Protein AF-A0A519VT37-F1 (afdb_monomer)

Radius of gyration: 15.57 Å; Cα contacts (8 Å, |Δi|>4): 218; chains: 1; bounding box: 38×36×41 Å

Secondary structure (DSSP, 8-state):
--TT----EEEE---BSSSTT----HHHHHHHHHHHHHTT--EEEEEEESEEEETTEEEEB-HHHHHHHHHHHT-EEEEE----SS-GGG--TT-S-TTSSGGG--HHHHIIIIISTTSHHHH--PPP-

Solvent-accessible surface area (backbone atoms only — not comparable to full-atom values): 7382 Å² total; per-residue (Å²): 134,71,90,80,75,79,73,76,47,71,41,69,59,74,48,12,56,42,64,98,90,30,69,41,48,73,68,56,54,53,49,52,54,49,51,51,58,72,66,72,60,54,55,32,33,61,27,44,32,56,42,35,76,57,96,90,40,82,23,55,26,64,44,68,58,53,37,46,52,26,61,77,65,73,32,54,74,35,72,38,36,64,41,33,57,96,42,52,88,77,39,54,95,42,32,21,6,72,51,43,39,82,89,44,42,39,72,64,31,29,33,49,46,56,71,36,83,59,6,48,68,62,62,66,72,80,80,85,128

Foldseek 3Di:
DDPVLPDEEEAACQAFCDDPVHNADLVNVLVVLVVVLVVVGHYAPAEQFQFDQDPNDTGGDPSLSVLVSCVVSVHHYDYQDAEDQVCLVPDDPRHQASNSDPVRGDDVSCCQDPVPCSHCVNDPDDDDD

Nearest PDB structures (foldseek):
  3aof-assembly2_B  TM=6.467E-01  e=1.632E-01  Thermotoga maritima MSB8
  3amg-assembly1_A  TM=6.427E-01  e=1.745E-01  Thermotoga maritima MSB8
  4kn8-assembly1_A  TM=5.131E-01  e=2.052E+00  Geobacillus stearothermophilus
  4ift-assembly1_A  TM=5.082E-01  e=3.061E+00  Geobacillus stearothermophilus
  4ift-assembly1_B  TM=4.912E-01  e=3.061E+00  Geobacillus stearothermophilus

pLDDT: mean 95.42, std 5.0, range [55.66, 98.81]

Sequence (129 aa):
ADPLHNLIFSVHAYWPTNGPFGNYSDAKITADFSALKQSGLPIVIGELAIADIQNGLVYNINYRLLMRLSKENDFGYTAWWWGFHNNAGANNQLSMTPDGLFTGLQNGGKVIASDDANSIKNTSKKACL

Structure (mmCIF, N/CA/C/O backbone):
data_AF-A0A519VT37-F1
#
_entry.id   AF-A0A519VT37-F1
#
loop_
_atom_site.group_PDB
_atom_site.id
_atom_site.type_symbol
_atom_site.label_atom_id
_atom_site.label_alt_id
_atom_site.label_comp_id
_atom_site.label_asym_id
_atom_site.label_entity_id
_atom_site.label_seq_id
_atom_site.pdbx_PDB_ins_code
_atom_site.Cartn_x
_atom_site.Cartn_y
_atom_site.Cartn_z
_atom_site.occupancy
_atom_site.B_iso_or_equiv
_atom_site.auth_seq_id
_atom_site.auth_comp_id
_atom_site.auth_asym_id
_atom_site.auth_atom_id
_atom_site.pdbx_PDB_model_num
ATOM 1 N N . ALA A 1 1 ? -24.536 12.039 8.698 1.00 79.25 1 ALA A N 1
ATOM 2 C CA . ALA A 1 1 ? -23.920 11.036 9.590 1.00 79.25 1 ALA A CA 1
ATOM 3 C C . ALA A 1 1 ? -24.564 9.688 9.301 1.00 79.25 1 ALA A C 1
ATOM 5 O O . ALA A 1 1 ? -25.744 9.691 8.966 1.00 79.25 1 ALA A O 1
ATOM 6 N N . ASP A 1 2 ? -23.801 8.595 9.365 1.00 94.44 2 ASP A N 1
ATOM 7 C CA . ASP A 1 2 ? -24.292 7.233 9.113 1.00 94.44 2 ASP A CA 1
ATOM 8 C C . ASP A 1 2 ? -25.033 6.689 10.353 1.00 94.44 2 ASP A C 1
ATOM 10 O O . ASP A 1 2 ? -24.381 6.421 11.364 1.00 94.44 2 ASP A O 1
ATOM 14 N N . PRO A 1 3 ? -26.371 6.542 10.311 1.00 96.06 3 PRO A N 1
ATOM 15 C CA . PRO A 1 3 ? -27.159 6.086 11.456 1.00 96.06 3 PRO A CA 1
ATOM 16 C C . PRO A 1 3 ? -26.951 4.602 11.783 1.00 96.06 3 PRO A C 1
ATOM 18 O O . PRO A 1 3 ? -27.354 4.161 12.856 1.00 96.06 3 PRO A O 1
ATOM 21 N N . LEU A 1 4 ? -26.353 3.828 10.872 1.00 97.38 4 LEU A N 1
ATOM 22 C CA . LEU A 1 4 ? -26.079 2.407 11.080 1.00 97.38 4 LEU A CA 1
ATOM 23 C C . LEU A 1 4 ? -24.701 2.157 11.696 1.00 97.38 4 LEU A C 1
ATOM 25 O O . LEU A 1 4 ? -24.408 1.019 12.054 1.00 97.38 4 LEU A O 1
ATOM 29 N N . HIS A 1 5 ? -23.867 3.196 11.824 1.00 93.69 5 HIS A N 1
ATOM 30 C CA . HIS A 1 5 ? -22.494 3.088 12.320 1.00 93.69 5 HIS A CA 1
ATOM 31 C C . HIS A 1 5 ? -21.666 2.021 11.572 1.00 93.69 5 HIS A C 1
ATOM 33 O O . HIS A 1 5 ? -20.862 1.312 12.173 1.00 93.69 5 HIS A O 1
ATOM 39 N N . ASN A 1 6 ? -21.862 1.913 10.257 1.00 96.81 6 ASN A N 1
ATOM 40 C CA . ASN A 1 6 ? -21.264 0.915 9.374 1.00 96.81 6 ASN A CA 1
ATOM 41 C C . ASN A 1 6 ? -20.471 1.570 8.228 1.00 96.81 6 ASN A C 1
ATOM 43 O O . ASN A 1 6 ? -20.567 1.186 7.060 1.00 96.81 6 ASN A O 1
ATOM 47 N N . LEU A 1 7 ? -19.691 2.592 8.573 1.00 96.62 7 LEU A N 1
ATOM 48 C CA . LEU A 1 7 ? -18.825 3.318 7.654 1.00 96.62 7 LEU A CA 1
ATOM 49 C C . LEU A 1 7 ? -17.369 2.951 7.928 1.00 96.62 7 LEU A C 1
ATOM 51 O O . LEU A 1 7 ? -16.943 3.028 9.073 1.00 96.62 7 LEU A O 1
ATOM 55 N N . ILE A 1 8 ? -16.607 2.620 6.883 1.00 97.19 8 ILE A N 1
ATOM 56 C CA . ILE A 1 8 ? -15.145 2.453 6.924 1.00 97.19 8 ILE A CA 1
ATOM 57 C C . ILE A 1 8 ? -14.509 3.599 6.136 1.00 97.19 8 ILE A C 1
ATOM 59 O O . ILE A 1 8 ? -14.986 3.950 5.056 1.00 97.19 8 ILE A O 1
ATOM 63 N N . PHE A 1 9 ? -13.425 4.171 6.656 1.00 97.81 9 PHE A N 1
ATOM 64 C CA . PHE A 1 9 ? -12.669 5.225 5.982 1.00 97.81 9 PHE A CA 1
ATOM 65 C C . PHE A 1 9 ? -11.428 4.650 5.304 1.00 97.81 9 PHE A C 1
ATOM 67 O O . PHE A 1 9 ? -10.726 3.812 5.870 1.00 97.81 9 PHE A O 1
ATOM 74 N N . SER A 1 10 ? -11.142 5.135 4.099 1.00 98.44 10 SER A N 1
ATOM 75 C CA . SER A 1 10 ? -9.982 4.732 3.306 1.00 98.44 10 SER A CA 1
ATOM 76 C C . SER A 1 10 ? -8.950 5.856 3.252 1.00 98.44 10 SER A C 1
ATOM 78 O O . SER A 1 10 ? -9.283 6.983 2.884 1.00 98.44 10 SER A O 1
ATOM 80 N N . VAL A 1 11 ? -7.698 5.548 3.590 1.00 98.06 11 VAL A N 1
ATOM 81 C CA . VAL A 1 11 ? -6.550 6.454 3.440 1.00 98.06 11 VAL A CA 1
ATOM 82 C C . VAL A 1 11 ? -5.695 6.001 2.262 1.00 98.06 11 VAL A C 1
ATOM 84 O O . VAL A 1 11 ? -5.274 4.848 2.197 1.00 98.06 11 VAL A O 1
ATOM 87 N N . HIS A 1 12 ? -5.419 6.917 1.334 1.00 97.69 12 HIS A N 1
ATOM 88 C CA . HIS A 1 12 ? -4.537 6.675 0.193 1.00 97.69 12 HIS A CA 1
ATOM 89 C C . HIS A 1 12 ? -3.182 7.308 0.517 1.00 97.69 12 HIS A C 1
ATOM 91 O O . HIS A 1 12 ? -3.016 8.527 0.453 1.00 97.69 12 HIS A O 1
ATOM 97 N N . ALA A 1 13 ? -2.233 6.485 0.962 1.00 95.06 13 ALA A N 1
ATOM 98 C CA . ALA A 1 13 ? -1.009 6.933 1.621 1.00 95.06 13 ALA A CA 1
ATOM 99 C C . ALA A 1 13 ? 0.115 7.268 0.622 1.00 95.06 13 ALA A C 1
ATOM 101 O O . ALA A 1 13 ? 1.227 6.744 0.722 1.00 95.06 13 ALA A O 1
ATOM 102 N N . TYR A 1 14 ? -0.161 8.166 -0.331 1.00 96.38 14 TYR A N 1
ATOM 103 C CA . TYR A 1 14 ? 0.851 8.771 -1.209 1.00 96.38 14 TYR A CA 1
ATOM 104 C C . TYR A 1 14 ? 1.676 9.800 -0.435 1.00 96.38 14 TYR A C 1
ATOM 106 O O . TYR A 1 14 ? 1.536 11.009 -0.596 1.00 96.38 14 TYR A O 1
ATOM 114 N N . TRP A 1 15 ? 2.495 9.301 0.488 1.00 96.31 15 TRP A N 1
ATOM 115 C CA . TRP A 1 15 ? 3.276 10.095 1.433 1.00 96.31 15 TRP A CA 1
ATOM 116 C C . TRP A 1 15 ? 4.764 9.949 1.123 1.00 96.31 15 TRP A C 1
ATOM 118 O O . TRP A 1 15 ? 5.467 9.186 1.795 1.00 96.31 15 TRP A O 1
ATOM 128 N N . PRO A 1 16 ? 5.261 10.615 0.069 1.00 96.56 16 PRO A N 1
ATOM 129 C CA . PRO A 1 16 ? 6.638 10.442 -0.342 1.00 96.56 16 PRO A CA 1
ATOM 130 C C . PRO A 1 16 ? 7.601 11.110 0.640 1.00 96.56 16 PRO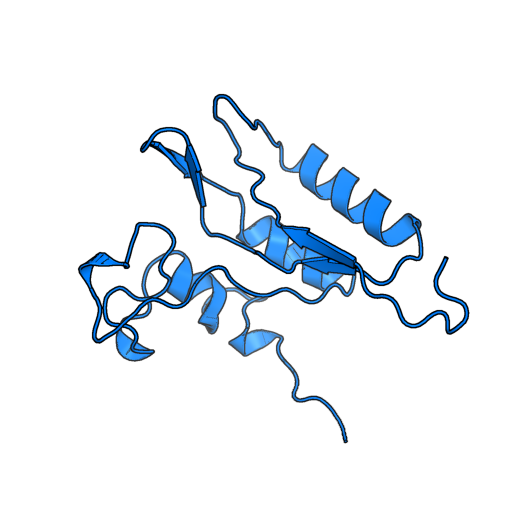 A C 1
ATOM 132 O O . PRO A 1 16 ? 7.286 12.114 1.285 1.00 96.56 16 PRO A O 1
ATOM 135 N N . THR A 1 17 ? 8.816 10.574 0.716 1.00 93.62 17 THR A N 1
ATOM 136 C CA . THR A 1 17 ? 9.887 11.103 1.576 1.00 93.62 17 THR A CA 1
ATOM 137 C C . THR A 1 17 ? 10.427 12.454 1.102 1.00 93.62 17 THR A C 1
ATOM 139 O O . THR A 1 17 ? 11.207 13.085 1.803 1.00 93.62 17 THR A O 1
ATOM 142 N N . ASN A 1 18 ? 10.073 12.874 -0.112 1.00 93.56 18 ASN A N 1
ATOM 143 C CA . ASN A 1 18 ? 10.452 14.133 -0.741 1.00 93.56 18 ASN A CA 1
ATOM 144 C C . ASN A 1 18 ? 9.522 14.436 -1.930 1.00 93.56 18 ASN A C 1
ATOM 146 O O . ASN A 1 18 ? 8.840 13.546 -2.425 1.00 93.56 18 ASN A O 1
ATOM 150 N N . GLY A 1 19 ? 9.542 15.679 -2.415 1.00 90.25 19 GLY A N 1
ATOM 151 C CA . GLY A 1 19 ? 8.781 16.110 -3.589 1.00 90.25 19 GLY A CA 1
ATOM 152 C C . GLY A 1 19 ? 8.010 17.412 -3.373 1.00 90.25 19 GLY A C 1
ATOM 153 O O . GLY A 1 19 ? 7.905 17.895 -2.244 1.00 90.25 19 GLY A O 1
ATOM 154 N N . PRO A 1 20 ? 7.499 18.023 -4.454 1.00 91.31 20 PRO A N 1
ATOM 155 C CA . PRO A 1 20 ? 6.772 19.289 -4.382 1.00 91.31 20 PRO A CA 1
ATOM 156 C C . PRO A 1 20 ? 5.453 19.188 -3.604 1.00 91.31 20 PRO A C 1
ATOM 158 O O . PRO A 1 20 ? 5.035 20.181 -3.014 1.00 91.31 20 PRO A O 1
ATOM 161 N N . PHE A 1 21 ? 4.821 18.010 -3.565 1.00 88.75 21 PHE A N 1
ATOM 162 C CA . PHE A 1 21 ? 3.536 17.797 -2.886 1.00 88.75 21 PHE A CA 1
ATOM 163 C C . PHE A 1 21 ? 3.620 16.868 -1.665 1.00 88.75 21 PHE A C 1
ATOM 165 O O . PHE A 1 21 ? 2.595 16.431 -1.151 1.00 88.75 21 PHE A O 1
ATOM 172 N N . GLY A 1 22 ? 4.825 16.573 -1.164 1.00 89.25 22 GLY A N 1
ATOM 173 C CA . GLY A 1 22 ? 4.985 15.741 0.027 1.00 89.25 22 GLY A CA 1
ATOM 174 C C . GLY A 1 22 ? 6.428 15.633 0.510 1.00 89.25 22 GLY A C 1
ATOM 175 O O . GLY A 1 22 ? 7.357 15.522 -0.280 1.00 89.25 22 GLY A O 1
ATOM 176 N N . ASN A 1 23 ? 6.614 15.663 1.826 1.00 95.00 23 ASN A N 1
ATOM 177 C CA . ASN A 1 23 ? 7.897 15.407 2.475 1.00 95.00 23 ASN A CA 1
ATOM 178 C C . ASN A 1 23 ? 7.632 14.772 3.844 1.00 95.00 23 ASN A C 1
ATOM 180 O O . ASN A 1 23 ? 7.593 15.444 4.878 1.00 95.00 23 ASN A O 1
ATOM 184 N N . TYR A 1 24 ? 7.332 13.479 3.823 1.00 97.06 24 TYR A N 1
ATOM 185 C CA . TYR A 1 24 ? 6.902 12.730 4.993 1.00 97.06 24 TYR A CA 1
ATOM 186 C C . TYR A 1 24 ? 8.089 11.980 5.585 1.00 97.06 24 TYR A C 1
ATOM 188 O O . TYR A 1 24 ? 8.592 11.017 5.010 1.00 97.06 24 TYR A O 1
ATOM 196 N N . SER A 1 25 ? 8.531 12.423 6.760 1.00 97.06 25 SER A N 1
ATOM 197 C CA . SER A 1 25 ? 9.500 11.672 7.553 1.00 97.06 25 SER A CA 1
ATOM 198 C C . SER A 1 25 ? 8.843 10.449 8.190 1.00 97.06 25 SER A C 1
ATOM 200 O O . SER A 1 25 ? 7.648 10.455 8.493 1.00 97.06 25 SER A O 1
ATOM 202 N N . ASP A 1 26 ? 9.642 9.429 8.498 1.00 98.00 26 ASP A N 1
ATOM 203 C CA . ASP A 1 26 ? 9.181 8.238 9.219 1.00 98.00 26 ASP A CA 1
ATOM 204 C C . ASP A 1 26 ? 8.491 8.586 10.551 1.00 98.00 26 ASP A C 1
ATOM 206 O O . ASP A 1 26 ? 7.499 7.959 10.930 1.00 98.00 26 ASP A O 1
ATOM 210 N N . ALA A 1 27 ? 8.973 9.626 11.243 1.00 98.38 27 ALA A N 1
ATOM 211 C CA . ALA A 1 27 ? 8.368 10.127 12.475 1.00 98.38 27 ALA A CA 1
ATOM 212 C C . ALA A 1 27 ? 6.971 10.715 12.232 1.00 98.38 27 ALA A C 1
ATOM 214 O O . ALA A 1 27 ? 6.052 10.4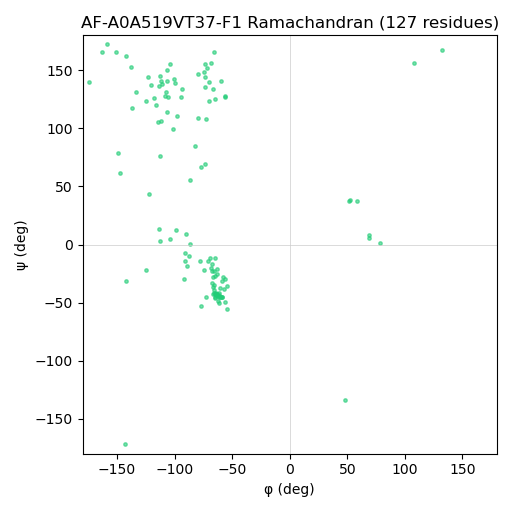35 13.001 1.00 98.38 27 ALA A O 1
ATOM 215 N N . LYS A 1 28 ? 6.790 11.481 11.146 1.00 97.62 28 LYS A N 1
ATOM 216 C CA . LYS A 1 28 ? 5.475 12.003 10.765 1.00 97.62 28 LYS A CA 1
ATOM 217 C C . LYS A 1 28 ? 4.517 10.875 10.383 1.00 97.62 28 LYS A C 1
ATOM 219 O O . LYS A 1 28 ? 3.403 10.857 10.887 1.00 97.62 28 LYS A O 1
ATOM 224 N N . ILE A 1 29 ? 4.959 9.914 9.570 1.00 98.19 29 ILE A N 1
ATOM 225 C CA . ILE A 1 29 ? 4.141 8.751 9.182 1.00 98.19 29 ILE A CA 1
ATOM 226 C C . ILE A 1 29 ? 3.705 7.967 10.429 1.00 98.19 29 ILE A C 1
ATOM 228 O O . ILE A 1 29 ? 2.535 7.625 10.577 1.00 98.19 29 ILE A O 1
ATOM 232 N N . THR A 1 30 ? 4.628 7.727 11.362 1.00 98.62 30 THR A N 1
ATOM 233 C CA . THR A 1 30 ? 4.332 7.020 12.617 1.00 98.62 30 THR A CA 1
ATOM 234 C C . THR A 1 30 ? 3.331 7.789 13.483 1.00 98.62 30 THR A C 1
ATOM 236 O O . THR A 1 30 ? 2.402 7.195 14.032 1.00 98.62 30 THR A O 1
ATOM 239 N N . ALA A 1 31 ? 3.481 9.113 13.585 1.00 98.38 31 ALA A N 1
ATOM 240 C CA . ALA A 1 31 ? 2.541 9.964 14.310 1.00 98.38 31 ALA A CA 1
ATOM 241 C C . ALA A 1 31 ? 1.146 9.970 13.663 1.00 98.38 31 ALA A C 1
ATOM 243 O O . ALA A 1 31 ? 0.152 9.853 14.377 1.00 98.38 31 ALA A O 1
ATOM 244 N N . ASP A 1 32 ? 1.071 10.036 12.331 1.00 97.75 32 ASP A N 1
ATOM 245 C CA . ASP A 1 32 ? -0.192 10.012 11.589 1.00 97.75 32 ASP A CA 1
ATOM 246 C C . ASP A 1 32 ? -0.925 8.667 11.795 1.00 97.75 32 ASP A C 1
ATOM 248 O O . ASP A 1 32 ? -2.118 8.662 12.092 1.00 97.75 32 ASP A O 1
ATOM 252 N N . PHE A 1 33 ? -0.225 7.523 11.756 1.00 98.44 33 PHE A N 1
ATOM 253 C CA . PHE A 1 33 ? -0.816 6.211 12.089 1.00 98.44 33 PHE A CA 1
ATOM 254 C C . PHE A 1 33 ? -1.318 6.140 13.536 1.00 98.44 33 PHE A C 1
ATOM 256 O O . PHE A 1 33 ? -2.409 5.623 13.787 1.00 98.44 33 PHE A O 1
ATOM 263 N N . SER A 1 34 ? -0.555 6.691 14.483 1.00 98.25 34 SER A N 1
ATOM 264 C CA . SER A 1 34 ? -0.958 6.754 15.891 1.00 98.25 34 SER A CA 1
ATOM 265 C C . SER A 1 34 ? -2.221 7.602 16.077 1.00 98.25 34 SER A C 1
ATOM 267 O O . SER A 1 34 ? -3.151 7.180 16.763 1.00 98.25 34 SER A O 1
ATOM 269 N N . ALA A 1 35 ? -2.309 8.754 15.406 1.00 98.12 35 ALA A N 1
ATOM 270 C CA . ALA A 1 35 ? -3.498 9.603 15.423 1.00 98.12 35 ALA A CA 1
ATOM 271 C C . ALA A 1 35 ? -4.717 8.903 14.796 1.00 98.12 35 ALA A C 1
ATOM 273 O O . ALA A 1 35 ? -5.810 8.944 15.363 1.00 98.12 35 ALA A O 1
ATOM 274 N N . LEU A 1 36 ? -4.529 8.198 13.673 1.00 97.94 36 LEU A N 1
ATOM 275 C CA . LEU A 1 36 ? -5.581 7.388 13.053 1.00 97.94 36 LEU A CA 1
ATOM 276 C C . LEU A 1 36 ? -6.095 6.311 14.015 1.00 97.94 36 LEU A C 1
ATOM 278 O O . LEU A 1 36 ? -7.306 6.177 14.178 1.00 97.94 36 LEU A O 1
ATOM 282 N N . LYS A 1 37 ? -5.208 5.589 14.712 1.00 97.69 37 LYS A N 1
ATOM 283 C CA . LYS A 1 37 ? -5.607 4.563 15.690 1.00 97.69 37 LYS A CA 1
ATOM 284 C C 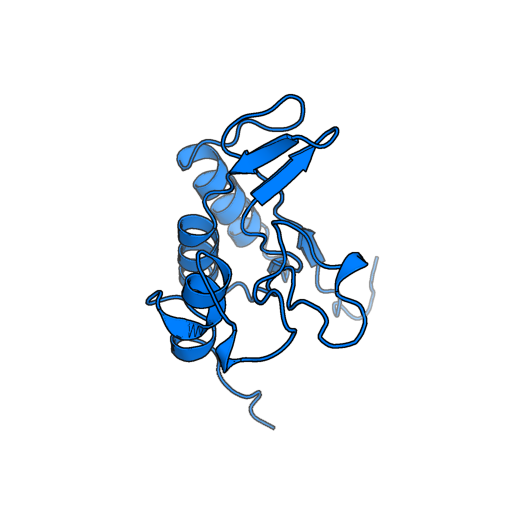. LYS A 1 37 ? -6.350 5.170 16.881 1.00 97.69 37 LYS A C 1
ATOM 286 O O . LYS A 1 37 ? -7.373 4.635 17.302 1.00 97.69 37 LYS A O 1
ATOM 291 N N . GLN A 1 38 ? -5.866 6.300 17.395 1.00 98.12 38 GLN A N 1
ATOM 292 C CA . GLN A 1 38 ? -6.469 7.011 18.527 1.00 98.12 38 GLN A CA 1
ATOM 293 C C . GLN A 1 38 ? -7.836 7.622 18.201 1.00 98.12 38 GLN A C 1
ATOM 295 O O . GLN A 1 38 ? -8.631 7.834 19.112 1.00 98.12 38 GLN A O 1
ATOM 300 N N . SER A 1 39 ? -8.138 7.868 16.922 1.00 97.38 39 SER A N 1
ATOM 301 C CA . SER A 1 39 ? -9.450 8.379 16.508 1.00 97.38 39 SER A CA 1
ATOM 302 C C . SER A 1 39 ? -10.606 7.419 16.818 1.00 97.38 39 SER A C 1
ATOM 304 O O . SER A 1 39 ? -11.758 7.846 16.864 1.00 97.38 39 SER A O 1
ATOM 306 N N . GLY A 1 40 ? -10.319 6.123 16.999 1.00 95.81 40 GLY A N 1
ATOM 307 C CA . GLY A 1 40 ? -11.335 5.085 17.178 1.00 95.81 40 GLY A CA 1
ATOM 308 C C . GLY A 1 40 ? -12.168 4.798 15.923 1.00 95.81 40 GLY A C 1
ATOM 309 O O . GLY A 1 40 ? -13.112 4.014 15.993 1.00 95.81 40 GLY A O 1
ATOM 310 N N . LEU A 1 41 ? -11.839 5.411 14.780 1.00 96.12 41 LEU A N 1
ATOM 311 C CA . LEU A 1 41 ? -12.527 5.175 13.516 1.00 96.12 41 LEU A CA 1
ATOM 312 C C . LEU A 1 41 ? -12.035 3.876 12.855 1.00 96.12 41 LEU A C 1
ATOM 314 O O . LEU A 1 41 ? -10.851 3.541 12.945 1.00 96.12 41 LEU A O 1
ATOM 318 N N . PRO A 1 42 ? -12.909 3.149 12.143 1.00 96.94 42 PRO A N 1
ATOM 319 C CA . PRO A 1 42 ? -12.498 2.025 11.310 1.00 96.94 42 PRO A CA 1
ATOM 320 C C . PRO A 1 42 ? -11.772 2.534 10.054 1.00 96.94 42 PRO A C 1
ATOM 322 O O . PRO A 1 42 ? -12.387 3.108 9.152 1.00 96.94 42 PRO A O 1
ATOM 325 N N . ILE A 1 43 ? -10.455 2.326 10.007 1.00 98.12 43 ILE A N 1
ATOM 326 C CA . ILE A 1 43 ? -9.573 2.775 8.921 1.00 98.12 43 ILE A CA 1
ATOM 327 C C . ILE A 1 43 ? -9.026 1.580 8.131 1.00 98.12 43 ILE A C 1
ATOM 329 O O . ILE A 1 43 ? -8.618 0.568 8.704 1.00 98.12 43 ILE A O 1
ATOM 333 N N . VAL A 1 44 ? -8.939 1.740 6.811 1.00 98.44 44 VAL A N 1
ATOM 334 C CA . VAL A 1 44 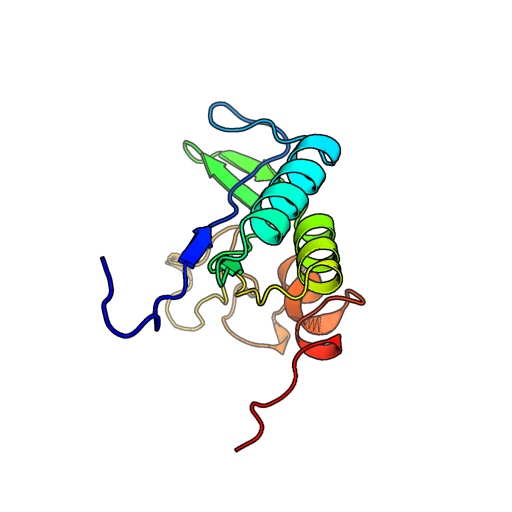? -8.125 0.914 5.912 1.00 98.44 44 VAL A CA 1
ATOM 335 C C . VAL A 1 44 ? -7.151 1.806 5.140 1.00 98.44 44 VAL A C 1
ATOM 337 O O . VAL A 1 44 ? -7.492 2.926 4.757 1.00 98.44 44 VAL A O 1
ATOM 340 N N . ILE A 1 45 ? -5.938 1.321 4.884 1.00 98.56 45 ILE A N 1
ATOM 341 C CA . ILE A 1 45 ? -5.020 1.952 3.930 1.00 98.56 45 ILE A CA 1
ATOM 342 C C . ILE A 1 45 ? -5.408 1.472 2.528 1.00 98.56 45 ILE A C 1
ATOM 344 O O . ILE A 1 45 ? -4.894 0.469 2.034 1.00 98.56 45 ILE A O 1
ATOM 348 N N . GLY A 1 46 ? -6.384 2.143 1.915 1.00 98.19 46 GLY A N 1
ATOM 349 C CA . GLY A 1 46 ? -6.971 1.711 0.645 1.00 98.19 46 GLY A CA 1
ATOM 350 C C . GLY A 1 46 ? -6.028 1.818 -0.552 1.00 98.19 46 GLY A C 1
ATOM 351 O O . GLY A 1 46 ? -6.211 1.108 -1.538 1.00 98.19 46 GLY A O 1
ATOM 352 N N . GLU A 1 47 ? -4.978 2.632 -0.456 1.00 98.38 47 GLU A N 1
ATOM 353 C CA . GLU A 1 47 ? -3.879 2.593 -1.417 1.00 98.38 47 GLU A CA 1
ATOM 354 C C . GLU A 1 47 ? -2.535 2.700 -0.698 1.00 98.38 47 GLU A C 1
ATOM 356 O O . GLU A 1 47 ? -2.222 3.704 -0.051 1.00 98.38 47 GLU A O 1
ATOM 361 N N . LEU A 1 48 ? -1.740 1.638 -0.833 1.00 97.94 48 LEU A N 1
ATOM 362 C CA . LEU A 1 48 ? -0.336 1.569 -0.445 1.00 97.94 48 LEU A CA 1
ATOM 363 C C . LEU A 1 48 ? 0.501 1.396 -1.716 1.00 97.94 48 LEU A C 1
ATOM 365 O O . LEU A 1 48 ? 0.525 0.315 -2.306 1.00 97.94 48 LEU A O 1
ATOM 369 N N . ALA A 1 49 ? 1.171 2.465 -2.140 1.00 96.25 49 ALA A N 1
ATOM 370 C CA . ALA A 1 49 ? 1.992 2.489 -3.348 1.00 96.25 49 ALA A CA 1
ATOM 371 C C . ALA A 1 49 ? 3.492 2.431 -3.022 1.00 96.25 49 ALA A C 1
ATOM 373 O O . ALA A 1 49 ? 3.934 2.830 -1.943 1.00 96.25 49 ALA A O 1
ATOM 374 N N . ILE A 1 50 ? 4.297 1.954 -3.976 1.00 96.00 50 ILE A N 1
ATOM 375 C CA . ILE A 1 50 ? 5.765 1.921 -3.842 1.00 96.00 50 ILE A CA 1
ATOM 376 C C . ILE A 1 50 ? 6.414 3.304 -4.006 1.00 96.00 50 ILE A C 1
ATOM 378 O O . ILE A 1 50 ? 7.532 3.525 -3.539 1.00 96.00 50 ILE A O 1
ATOM 382 N N . ALA A 1 51 ? 5.713 4.223 -4.666 1.00 95.62 51 ALA A N 1
ATOM 383 C CA . ALA A 1 51 ? 6.136 5.584 -4.943 1.00 95.62 51 ALA A CA 1
ATOM 384 C C . ALA A 1 51 ? 4.911 6.465 -5.240 1.00 95.62 51 ALA A C 1
ATOM 386 O O . ALA A 1 51 ? 3.794 5.970 -5.385 1.00 95.62 51 ALA A O 1
ATOM 387 N N . ASP A 1 52 ? 5.143 7.764 -5.356 1.00 96.00 52 ASP A N 1
ATOM 388 C CA . ASP A 1 52 ? 4.206 8.743 -5.891 1.00 96.00 52 ASP A CA 1
ATOM 389 C C . ASP A 1 52 ? 4.748 9.298 -7.219 1.00 96.00 52 ASP A C 1
ATOM 391 O O . ASP A 1 52 ? 5.963 9.439 -7.384 1.00 96.00 52 ASP A O 1
ATOM 395 N N . ILE A 1 53 ? 3.866 9.596 -8.175 1.00 94.00 53 ILE A N 1
ATOM 396 C CA . ILE A 1 53 ? 4.238 10.183 -9.468 1.00 94.00 53 ILE A CA 1
ATOM 397 C C . ILE A 1 53 ? 3.697 11.608 -9.525 1.00 94.00 53 ILE A C 1
ATOM 399 O O . ILE A 1 53 ? 2.510 11.831 -9.752 1.00 94.00 53 ILE A O 1
ATOM 403 N N . GLN A 1 54 ? 4.590 12.587 -9.395 1.00 93.44 54 GLN A N 1
ATOM 404 C CA . GLN A 1 54 ? 4.242 14.006 -9.424 1.00 93.44 54 GLN A CA 1
ATOM 405 C C . GLN A 1 54 ? 4.903 14.655 -10.639 1.00 93.44 54 GLN A C 1
ATOM 407 O O . GLN A 1 54 ? 6.126 14.641 -10.769 1.00 93.44 54 GLN A O 1
ATOM 412 N N . ASN A 1 55 ? 4.104 15.219 -11.549 1.00 92.00 55 ASN A N 1
ATOM 413 C CA . ASN A 1 55 ? 4.587 15.865 -12.780 1.00 92.00 55 ASN A CA 1
ATOM 414 C C . ASN A 1 55 ? 5.545 14.982 -13.612 1.00 92.00 55 ASN A C 1
ATOM 416 O O . ASN A 1 55 ? 6.523 15.468 -14.176 1.00 92.00 55 ASN A O 1
ATOM 420 N N . GLY A 1 56 ? 5.284 13.671 -13.660 1.00 90.50 56 GLY A N 1
ATOM 421 C CA . GLY A 1 56 ? 6.108 12.698 -14.389 1.00 90.50 56 GLY A CA 1
ATOM 422 C C . GLY A 1 56 ? 7.400 12.275 -13.677 1.00 90.50 56 GLY A C 1
ATOM 423 O O . GLY A 1 56 ? 8.143 11.458 -14.216 1.00 90.50 56 GLY A O 1
ATOM 424 N N . LEU A 1 57 ? 7.665 12.789 -12.474 1.00 93.56 57 LEU A N 1
ATOM 425 C CA . LEU A 1 57 ? 8.793 12.390 -11.635 1.00 93.56 57 LEU A CA 1
ATOM 426 C C . LEU A 1 57 ? 8.337 11.418 -10.548 1.00 93.56 57 LEU A C 1
ATOM 428 O O . LEU A 1 57 ? 7.251 11.558 -9.990 1.00 93.56 57 LEU A O 1
ATOM 432 N N . VAL A 1 58 ? 9.189 10.440 -10.249 1.00 94.75 58 VAL A N 1
ATOM 433 C CA . VAL A 1 58 ? 8.929 9.404 -9.245 1.00 94.75 58 V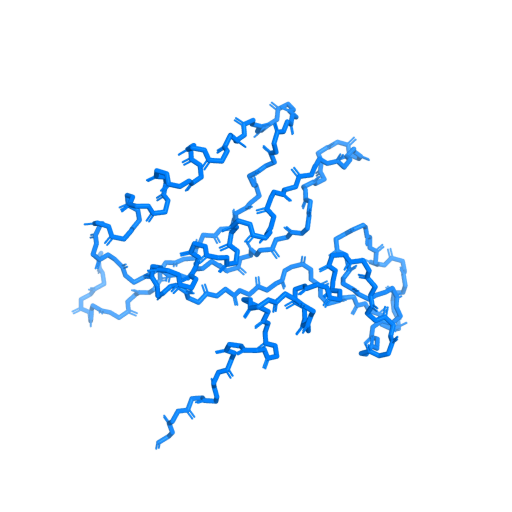AL A CA 1
ATOM 434 C C . VAL A 1 58 ? 9.531 9.824 -7.909 1.00 94.75 58 VAL A C 1
ATOM 436 O O . VAL A 1 58 ? 10.729 10.099 -7.824 1.00 94.75 58 VAL A O 1
ATOM 439 N N . TYR A 1 59 ? 8.710 9.816 -6.864 1.00 96.31 59 TYR A N 1
ATOM 440 C CA . TYR A 1 59 ? 9.099 10.116 -5.493 1.00 96.31 59 TYR A CA 1
ATOM 441 C C . TYR A 1 59 ? 8.863 8.903 -4.600 1.00 96.31 59 TYR A C 1
ATOM 443 O O . TYR A 1 59 ? 7.769 8.345 -4.558 1.00 96.31 59 TYR A O 1
ATOM 451 N N . ASN A 1 60 ? 9.897 8.468 -3.886 1.00 94.81 60 ASN A N 1
ATOM 452 C CA . ASN A 1 60 ? 9.832 7.233 -3.111 1.00 94.81 60 ASN A CA 1
ATOM 453 C C . ASN A 1 60 ? 8.909 7.377 -1.897 1.00 94.81 60 ASN A C 1
ATOM 455 O O . ASN A 1 60 ? 8.962 8.374 -1.177 1.00 94.81 60 ASN A O 1
ATOM 459 N N . ILE A 1 61 ? 8.128 6.332 -1.629 1.00 97.06 61 ILE A N 1
ATOM 460 C CA . ILE A 1 61 ? 7.351 6.176 -0.397 1.00 97.06 61 ILE A CA 1
ATOM 461 C C . ILE A 1 61 ? 8.036 5.111 0.459 1.00 97.06 61 ILE A C 1
ATOM 463 O O . ILE A 1 61 ? 8.491 4.084 -0.053 1.00 97.06 61 ILE A O 1
ATOM 467 N N . ASN A 1 62 ? 8.080 5.306 1.778 1.00 97.69 62 ASN A N 1
ATOM 468 C CA . ASN A 1 62 ? 8.546 4.269 2.700 1.00 97.69 62 ASN A CA 1
ATOM 469 C C . ASN A 1 62 ? 7.463 3.191 2.917 1.00 97.69 62 ASN A C 1
ATOM 471 O O . ASN A 1 62 ? 6.901 3.034 4.000 1.00 97.69 62 ASN A O 1
ATOM 475 N N . TYR A 1 63 ? 7.146 2.433 1.865 1.00 97.75 63 TYR A N 1
ATOM 476 C CA . TYR A 1 63 ? 6.062 1.446 1.874 1.00 97.75 63 TYR A CA 1
ATOM 477 C C . TYR A 1 63 ? 6.289 0.301 2.875 1.00 97.75 63 TYR A C 1
ATOM 479 O O . TYR A 1 63 ? 5.327 -0.276 3.376 1.00 97.75 63 TYR A O 1
ATOM 487 N N . ARG A 1 64 ? 7.546 -0.009 3.230 1.00 98.50 64 ARG A N 1
ATOM 488 C CA . ARG A 1 64 ? 7.857 -0.981 4.295 1.00 98.50 64 ARG A CA 1
ATOM 489 C C . ARG A 1 64 ? 7.420 -0.476 5.664 1.00 98.50 64 ARG A C 1
ATOM 491 O O . ARG A 1 64 ? 6.826 -1.234 6.428 1.00 98.50 64 ARG A O 1
ATOM 498 N N . LEU A 1 65 ? 7.666 0.803 5.959 1.00 98.69 65 LEU A N 1
ATOM 499 C CA . LEU A 1 65 ? 7.157 1.428 7.176 1.00 98.69 65 LEU A CA 1
ATOM 500 C C . LEU A 1 65 ? 5.625 1.416 7.197 1.00 98.69 65 LEU A C 1
ATOM 502 O O . LEU A 1 65 ? 5.054 1.046 8.218 1.00 98.69 65 LEU A O 1
ATOM 506 N N . LEU A 1 66 ? 4.968 1.742 6.078 1.00 98.62 66 LEU A N 1
ATOM 507 C CA . LEU A 1 66 ? 3.505 1.697 5.977 1.00 98.62 66 LEU A CA 1
ATOM 508 C C . LEU A 1 66 ? 2.946 0.290 6.236 1.00 98.62 66 LEU A C 1
ATOM 510 O O . LEU A 1 66 ? 2.004 0.154 7.014 1.00 98.62 66 LEU A O 1
ATOM 514 N N . MET A 1 67 ? 3.532 -0.763 5.651 1.00 98.81 67 MET A N 1
ATOM 515 C CA . MET A 1 67 ? 3.106 -2.147 5.913 1.00 98.81 67 MET A CA 1
ATOM 516 C C . MET A 1 67 ? 3.303 -2.536 7.383 1.00 98.81 67 MET A C 1
ATOM 518 O O . MET A 1 67 ? 2.399 -3.104 7.995 1.00 98.81 67 MET A O 1
ATOM 522 N N . ARG A 1 68 ? 4.460 -2.196 7.971 1.00 98.81 68 ARG A N 1
ATOM 523 C CA . ARG A 1 68 ? 4.751 -2.463 9.387 1.00 98.81 68 ARG A CA 1
ATOM 524 C C . ARG A 1 68 ? 3.765 -1.750 10.311 1.00 98.81 68 ARG A C 1
ATOM 526 O O . ARG A 1 68 ? 3.165 -2.395 11.162 1.00 98.81 68 ARG A O 1
ATOM 533 N N . LEU A 1 69 ? 3.551 -0.449 10.120 1.00 98.75 69 LEU A N 1
ATOM 534 C CA . LEU A 1 69 ? 2.622 0.331 10.940 1.00 98.75 69 LEU A CA 1
ATOM 535 C C . LEU A 1 69 ? 1.172 -0.124 10.754 1.00 98.75 69 LEU A C 1
ATOM 537 O O . LEU A 1 69 ? 0.421 -0.135 11.726 1.00 98.75 69 LEU A O 1
ATOM 541 N N . SER A 1 70 ? 0.786 -0.545 9.546 1.00 98.62 70 SER A N 1
ATOM 542 C CA . SER A 1 70 ? -0.534 -1.144 9.303 1.00 98.62 70 SER A CA 1
ATOM 543 C C . SER A 1 70 ? -0.709 -2.405 10.143 1.00 98.62 70 SER A C 1
ATOM 545 O O . SER A 1 70 ? -1.717 -2.555 10.828 1.00 98.62 70 SER A O 1
ATOM 547 N N . LYS A 1 71 ? 0.313 -3.268 10.186 1.00 98.06 71 LYS A N 1
ATOM 548 C CA . LYS A 1 71 ? 0.301 -4.464 11.030 1.00 98.06 71 LYS A CA 1
ATOM 549 C C . LYS A 1 71 ? 0.271 -4.136 12.528 1.00 98.06 71 LYS A C 1
ATOM 551 O O . LYS A 1 71 ? -0.498 -4.760 13.249 1.00 98.06 71 LYS A O 1
ATOM 556 N N . GLU A 1 72 ? 1.085 -3.186 12.986 1.00 98.12 72 GLU A N 1
ATOM 557 C CA . GLU A 1 72 ? 1.176 -2.773 14.398 1.00 98.12 72 GLU A CA 1
ATOM 558 C C . GLU A 1 72 ? -0.109 -2.096 14.912 1.00 98.12 72 GLU A C 1
ATOM 560 O O . GLU A 1 72 ? -0.404 -2.181 16.101 1.00 98.12 72 GLU A O 1
ATOM 565 N N . ASN A 1 73 ? -0.882 -1.444 14.034 1.00 98.00 73 ASN A N 1
ATOM 566 C CA . ASN A 1 73 ? -2.109 -0.720 14.394 1.00 98.00 73 ASN A CA 1
ATOM 567 C C . ASN A 1 73 ? -3.404 -1.460 14.012 1.00 98.00 73 ASN A C 1
ATOM 569 O O . ASN A 1 73 ? -4.493 -0.920 14.221 1.00 98.00 73 ASN A O 1
ATOM 573 N N . ASP A 1 74 ? -3.309 -2.688 13.498 1.00 96.44 74 ASP A N 1
ATOM 574 C CA . ASP A 1 74 ? -4.435 -3.489 12.991 1.00 96.44 74 ASP A CA 1
ATOM 575 C C . ASP A 1 74 ? -5.218 -2.823 11.845 1.00 96.44 74 ASP A C 1
ATOM 577 O O . ASP A 1 74 ? -6.439 -2.950 11.749 1.00 96.44 74 ASP A O 1
ATOM 581 N N . PHE A 1 75 ? -4.524 -2.118 10.953 1.00 98.38 75 PHE A N 1
ATOM 582 C CA . PHE A 1 75 ? -5.114 -1.613 9.717 1.00 98.38 75 PHE A CA 1
ATOM 583 C C . PHE A 1 75 ? -4.894 -2.597 8.571 1.00 98.38 75 PHE A C 1
ATOM 585 O O . PHE A 1 75 ? -3.789 -3.097 8.350 1.00 98.38 75 PHE A O 1
ATOM 592 N N . GLY A 1 76 ? -5.957 -2.857 7.809 1.00 97.94 76 GLY A N 1
ATOM 593 C CA . GLY A 1 76 ? -5.821 -3.491 6.501 1.00 97.94 76 GLY A CA 1
ATOM 594 C C . GLY A 1 76 ? -5.134 -2.548 5.513 1.00 97.94 76 GLY A C 1
ATOM 595 O O . GLY A 1 76 ? -5.205 -1.327 5.667 1.00 97.94 76 GLY A O 1
ATOM 596 N N . TYR A 1 77 ? -4.511 -3.106 4.476 1.00 98.38 77 TYR A N 1
ATOM 597 C CA . TYR A 1 77 ? -4.015 -2.329 3.345 1.00 98.38 77 TYR A CA 1
ATOM 598 C C . TYR A 1 77 ? -4.311 -3.016 2.014 1.00 98.38 77 TYR A C 1
ATOM 600 O O . TYR A 1 77 ? -4.382 -4.245 1.932 1.00 98.38 77 TYR A O 1
ATOM 608 N N . THR A 1 78 ? -4.425 -2.215 0.960 1.00 98.44 78 THR A N 1
ATOM 609 C CA . THR A 1 78 ? -4.524 -2.672 -0.428 1.00 98.44 78 THR A CA 1
ATOM 610 C C . THR A 1 78 ? -3.434 -2.013 -1.262 1.00 98.44 78 THR A C 1
ATOM 612 O O . THR A 1 78 ? -3.281 -0.793 -1.285 1.00 98.44 78 THR A O 1
ATOM 615 N N . ALA A 1 79 ? -2.618 -2.845 -1.906 1.00 97.69 79 ALA A N 1
ATOM 616 C CA . ALA A 1 79 ? -1.471 -2.387 -2.674 1.00 97.69 79 ALA A CA 1
ATOM 617 C C . ALA A 1 79 ? -1.902 -1.735 -3.995 1.00 97.69 79 ALA A C 1
ATOM 619 O O . ALA A 1 79 ? -2.718 -2.294 -4.731 1.00 97.69 79 ALA A O 1
ATOM 620 N N . TRP A 1 80 ? -1.297 -0.592 -4.314 1.00 96.88 80 TRP A N 1
ATOM 621 C CA . TRP A 1 80 ? -1.434 0.080 -5.599 1.00 96.88 80 TRP A CA 1
ATOM 622 C C . TRP A 1 80 ? -0.141 -0.086 -6.420 1.00 96.88 80 TRP A C 1
ATOM 624 O O . TRP A 1 80 ? 0.911 0.416 -6.031 1.00 96.88 80 TRP A O 1
ATOM 634 N N . TRP A 1 81 ? -0.153 -0.788 -7.551 1.00 94.00 81 TRP A N 1
ATOM 635 C CA . TRP A 1 81 ? -1.255 -1.609 -8.076 1.00 94.00 81 TRP A CA 1
ATOM 636 C C . TRP A 1 81 ? -0.711 -2.768 -8.915 1.00 94.00 81 TRP A C 1
ATOM 638 O O . TRP A 1 81 ? 0.465 -2.790 -9.261 1.00 94.00 81 TRP A O 1
ATOM 648 N N . TRP A 1 82 ? -1.549 -3.761 -9.223 1.00 96.00 82 TRP A N 1
ATOM 649 C CA . TRP A 1 82 ? -1.093 -5.049 -9.765 1.00 96.00 82 TRP A CA 1
ATOM 650 C C . TRP A 1 82 ? -0.226 -4.931 -11.031 1.00 96.00 82 TRP A C 1
ATOM 652 O O . TRP A 1 82 ? 0.912 -5.392 -11.033 1.00 96.00 82 TRP A O 1
ATOM 662 N N . GLY A 1 83 ? -0.727 -4.268 -12.071 1.00 94.69 83 GLY A N 1
ATOM 663 C CA . GLY A 1 83 ? -0.176 -4.312 -13.426 1.00 94.69 83 GLY A CA 1
ATOM 664 C C . GLY A 1 83 ? -1.064 -5.113 -14.385 1.00 94.69 83 GLY A C 1
ATOM 665 O O . GLY A 1 83 ? -1.856 -5.959 -13.971 1.00 94.69 83 GLY A O 1
ATOM 666 N N . PHE A 1 84 ? -0.968 -4.836 -15.682 1.00 93.00 84 PHE A N 1
ATOM 667 C CA . PHE A 1 84 ? -1.776 -5.446 -16.735 1.00 93.00 84 PHE A CA 1
ATOM 668 C C . PHE A 1 84 ? -0.932 -6.309 -17.670 1.00 93.00 84 PHE A C 1
ATOM 670 O O . PHE A 1 84 ? 0.109 -5.876 -18.157 1.00 93.00 84 PHE A O 1
ATOM 677 N N . HIS A 1 85 ? -1.458 -7.487 -18.008 1.00 90.56 85 HIS A N 1
ATOM 678 C CA . HIS A 1 85 ? -0.894 -8.354 -19.043 1.00 90.56 85 HIS A CA 1
ATOM 679 C C . HIS A 1 85 ? -1.239 -7.861 -20.457 1.00 90.56 85 HIS A C 1
ATOM 681 O O . HIS A 1 85 ? -0.362 -7.608 -21.276 1.00 90.56 85 HIS A O 1
ATOM 687 N N . ASN A 1 86 ? -2.532 -7.636 -20.725 1.00 88.94 86 ASN A N 1
ATOM 688 C CA . ASN A 1 86 ? -3.050 -7.297 -22.060 1.00 88.94 86 ASN A CA 1
ATOM 689 C C . ASN A 1 86 ? -3.085 -5.787 -22.357 1.00 88.94 86 ASN A C 1
ATOM 691 O O . ASN A 1 86 ? -3.682 -5.364 -23.343 1.00 88.94 86 ASN A O 1
ATOM 695 N N . ASN A 1 87 ? -2.491 -4.964 -21.491 1.00 88.31 87 ASN A N 1
ATOM 696 C CA . ASN A 1 87 ? -2.434 -3.514 -21.659 1.00 88.31 87 ASN A CA 1
ATOM 697 C C . ASN A 1 87 ? -1.127 -2.957 -21.080 1.00 88.31 87 ASN A C 1
ATOM 699 O O . ASN A 1 87 ? -1.131 -2.175 -20.131 1.00 88.31 87 ASN A O 1
ATOM 703 N N . ALA A 1 88 ? 0.003 -3.395 -21.639 1.00 79.62 88 ALA A N 1
ATOM 704 C CA . ALA A 1 88 ? 1.328 -3.022 -21.146 1.00 79.62 88 ALA A CA 1
ATOM 705 C C . ALA A 1 88 ? 1.560 -1.499 -21.101 1.00 79.62 88 ALA A C 1
ATOM 707 O O . ALA A 1 88 ? 2.272 -1.021 -20.226 1.00 79.62 88 ALA A O 1
ATOM 708 N N . GLY A 1 89 ? 0.921 -0.724 -21.989 1.00 84.38 89 GLY A N 1
ATOM 709 C CA . GLY A 1 89 ? 1.012 0.742 -21.995 1.00 84.38 89 GLY A CA 1
ATOM 710 C C . GLY A 1 89 ? 0.356 1.428 -20.791 1.00 84.38 89 GLY A C 1
ATOM 711 O O . GLY A 1 89 ? 0.643 2.591 -20.529 1.00 84.38 89 GLY A O 1
ATOM 712 N N . ALA A 1 90 ? -0.500 0.723 -20.048 1.00 87.75 90 ALA A N 1
ATOM 713 C CA . ALA A 1 90 ? -1.060 1.217 -18.795 1.00 87.75 90 ALA A CA 1
ATOM 714 C C . ALA A 1 90 ? -0.178 0.894 -17.578 1.00 87.75 90 ALA A C 1
ATOM 716 O O . ALA A 1 90 ? -0.432 1.433 -16.503 1.00 87.75 90 ALA A O 1
ATOM 717 N N . ASN A 1 91 ? 0.856 0.056 -17.728 1.00 92.50 91 ASN A N 1
ATOM 718 C CA . ASN A 1 91 ? 1.815 -0.196 -16.657 1.00 92.50 91 ASN A CA 1
ATOM 719 C C . ASN A 1 91 ? 2.744 1.000 -16.469 1.00 92.50 91 ASN A C 1
ATOM 721 O O . ASN A 1 91 ? 3.153 1.661 -17.422 1.00 92.50 91 ASN A O 1
ATOM 725 N N . ASN A 1 92 ? 3.101 1.260 -15.218 1.00 92.19 92 ASN A N 1
ATOM 726 C CA . ASN A 1 92 ? 4.016 2.329 -14.852 1.00 92.19 92 ASN A CA 1
ATOM 727 C C . ASN A 1 92 ? 4.901 1.889 -13.682 1.00 92.19 92 ASN A C 1
ATOM 729 O O . ASN A 1 92 ? 4.904 0.731 -13.269 1.00 92.19 92 ASN A O 1
ATOM 733 N N . GLN A 1 93 ? 5.668 2.824 -13.137 1.00 90.94 93 GLN A N 1
ATOM 734 C CA . GLN A 1 93 ? 6.600 2.574 -12.044 1.00 90.94 93 GLN A CA 1
ATOM 735 C C . GLN A 1 93 ? 5.907 2.149 -10.742 1.00 90.94 93 GLN A C 1
ATOM 737 O O . GLN A 1 93 ? 6.603 1.706 -9.840 1.00 90.94 93 GLN A O 1
ATOM 742 N N . LEU A 1 94 ? 4.578 2.270 -10.633 1.00 94.06 94 LEU A N 1
ATOM 743 C CA . LEU A 1 94 ? 3.786 1.793 -9.495 1.00 94.06 94 LEU A CA 1
ATOM 744 C C . LEU A 1 94 ? 3.275 0.358 -9.689 1.00 94.06 94 LEU A C 1
ATOM 746 O O . LEU A 1 94 ? 2.819 -0.258 -8.727 1.00 94.06 94 LEU A O 1
ATOM 750 N N . SER A 1 95 ? 3.336 -0.178 -10.913 1.00 95.50 95 SER A N 1
ATOM 751 C CA . SER A 1 95 ? 2.894 -1.539 -11.211 1.00 95.50 95 SER A CA 1
ATOM 752 C C . SER A 1 95 ? 3.779 -2.560 -10.492 1.00 95.50 95 SER A C 1
ATOM 754 O O . SER A 1 95 ? 5.001 -2.575 -10.653 1.00 95.50 95 SER A O 1
ATOM 756 N N . MET A 1 96 ? 3.161 -3.446 -9.712 1.00 97.12 96 MET A N 1
ATOM 757 C CA . MET A 1 96 ? 3.857 -4.495 -8.963 1.00 97.12 96 MET A CA 1
ATOM 758 C C . MET A 1 96 ? 4.476 -5.550 -9.886 1.00 97.12 96 MET A C 1
ATOM 760 O O . MET A 1 96 ? 5.529 -6.113 -9.572 1.00 97.12 96 MET A O 1
ATOM 764 N N . THR A 1 97 ? 3.824 -5.812 -11.018 1.00 95.75 97 THR A N 1
ATOM 765 C CA . THR A 1 97 ? 4.308 -6.683 -12.084 1.00 95.75 97 THR A CA 1
ATOM 766 C C . THR A 1 97 ? 4.122 -6.008 -13.455 1.00 95.75 97 THR A C 1
ATOM 768 O O . THR A 1 97 ? 3.040 -5.498 -13.749 1.00 95.75 97 THR A O 1
ATOM 771 N N . PRO A 1 98 ? 5.151 -5.975 -14.322 1.00 92.44 98 PRO A N 1
ATOM 772 C CA . PRO A 1 98 ? 5.067 -5.338 -15.635 1.00 92.44 98 PRO A CA 1
ATOM 773 C C . PRO A 1 98 ? 4.318 -6.191 -16.668 1.00 92.44 98 PRO A C 1
ATOM 775 O O . PRO A 1 98 ? 3.981 -5.683 -17.735 1.00 92.44 98 PRO A O 1
ATOM 778 N N . ASP A 1 99 ? 4.085 -7.474 -16.379 1.00 93.00 99 ASP A N 1
ATOM 779 C CA . ASP A 1 99 ? 3.416 -8.421 -17.273 1.00 93.00 99 ASP A CA 1
ATOM 780 C C . ASP A 1 99 ? 2.049 -8.877 -16.739 1.00 93.00 99 ASP A C 1
ATOM 782 O O . ASP A 1 99 ? 1.404 -9.719 -17.359 1.00 93.00 99 ASP A O 1
ATOM 786 N N . GLY A 1 100 ? 1.596 -8.342 -15.599 1.00 94.06 100 GLY A N 1
ATOM 787 C CA . GLY A 1 100 ? 0.332 -8.725 -14.965 1.00 94.06 100 GLY A CA 1
ATOM 788 C C . GLY A 1 100 ? 0.311 -10.143 -14.379 1.00 94.06 100 GLY A C 1
ATOM 789 O O . GLY A 1 100 ? -0.757 -10.606 -13.970 1.00 94.06 100 GLY A O 1
ATOM 790 N N . LEU A 1 101 ? 1.448 -10.843 -14.332 1.00 94.69 101 LEU A N 1
ATOM 791 C CA . LEU A 1 101 ? 1.580 -12.197 -13.799 1.00 94.69 101 LEU A CA 1
ATOM 792 C C . LEU A 1 101 ? 2.289 -12.193 -12.444 1.00 94.69 101 LEU A C 1
ATOM 794 O O . LEU A 1 101 ? 3.183 -11.391 -12.176 1.00 94.69 101 LEU A O 1
ATOM 798 N N . PHE A 1 102 ? 1.944 -13.170 -11.602 1.00 95.06 102 PHE A N 1
ATOM 799 C CA . PHE A 1 102 ? 2.603 -13.368 -10.308 1.00 95.06 102 PHE A CA 1
ATOM 800 C C . PHE A 1 102 ? 4.102 -13.660 -10.453 1.00 95.06 102 PHE A C 1
ATOM 802 O O . PHE A 1 102 ? 4.910 -13.176 -9.667 1.00 95.06 102 PHE A O 1
ATOM 809 N N . THR A 1 103 ? 4.492 -14.415 -11.482 1.00 96.44 103 THR A N 1
ATOM 810 C CA . THR A 1 103 ? 5.902 -14.700 -11.790 1.00 96.44 103 THR A CA 1
ATOM 811 C C . THR A 1 103 ? 6.686 -13.459 -12.214 1.00 96.44 103 THR A C 1
ATOM 813 O O . THR A 1 103 ? 7.905 -13.456 -12.069 1.00 96.44 103 THR A O 1
ATOM 816 N N . GLY A 1 104 ? 6.003 -12.419 -12.702 1.00 95.44 104 GLY A N 1
ATOM 817 C CA . GLY A 1 104 ? 6.591 -11.133 -13.077 1.00 95.44 104 GLY A CA 1
ATOM 818 C C . GLY A 1 104 ? 6.709 -10.133 -11.922 1.00 95.44 104 GLY A C 1
ATOM 819 O O . GLY A 1 104 ? 7.196 -9.022 -12.127 1.00 95.44 104 GLY A O 1
ATOM 820 N N . LEU A 1 105 ? 6.291 -10.496 -10.700 1.00 97.25 105 LEU A N 1
ATOM 821 C CA . LEU A 1 105 ? 6.486 -9.647 -9.525 1.00 97.25 105 LEU A CA 1
ATOM 822 C C . LEU A 1 105 ? 7.966 -9.306 -9.337 1.00 97.25 105 LEU A C 1
ATOM 824 O O . LEU A 1 105 ? 8.825 -10.183 -9.219 1.00 97.25 105 LEU A O 1
ATOM 828 N N . GLN A 1 106 ? 8.248 -8.013 -9.225 1.00 95.81 106 GLN A N 1
ATOM 829 C CA . GLN A 1 106 ? 9.607 -7.497 -9.110 1.00 95.81 106 GLN A CA 1
ATOM 830 C C . GLN A 1 106 ? 9.680 -6.320 -8.137 1.00 95.81 106 GLN A C 1
ATOM 832 O O . GLN A 1 106 ? 8.670 -5.695 -7.809 1.00 95.81 106 GLN A O 1
ATOM 837 N N . ASN A 1 107 ? 10.895 -6.005 -7.681 1.00 95.56 107 ASN A N 1
ATOM 838 C CA . ASN A 1 107 ? 11.196 -4.829 -6.859 1.00 95.56 107 ASN A CA 1
ATOM 839 C C . ASN A 1 107 ? 10.217 -4.662 -5.676 1.00 95.56 107 ASN A C 1
ATOM 841 O O . ASN A 1 107 ? 9.913 -5.628 -4.974 1.00 95.56 107 ASN A O 1
ATOM 845 N N . GLY A 1 108 ? 9.713 -3.442 -5.449 1.00 96.50 108 GLY A N 1
ATOM 846 C CA . GLY A 1 108 ? 8.754 -3.155 -4.380 1.00 96.50 108 GLY A CA 1
ATOM 847 C C . GLY A 1 108 ? 7.463 -3.973 -4.478 1.00 96.50 108 GLY A C 1
ATOM 848 O O . GLY A 1 108 ? 6.928 -4.370 -3.447 1.00 96.50 108 GLY A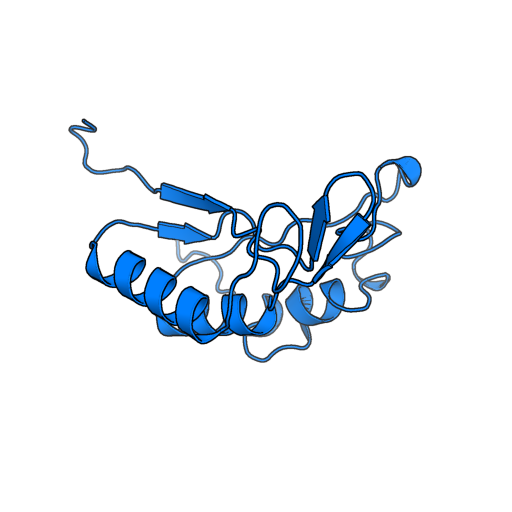 O 1
ATOM 849 N N . GLY A 1 109 ? 7.017 -4.322 -5.689 1.00 97.25 109 GLY A N 1
ATOM 850 C CA . GLY A 1 109 ? 5.859 -5.194 -5.888 1.00 97.25 109 GLY A CA 1
ATOM 851 C C . GLY A 1 109 ? 6.058 -6.582 -5.286 1.00 97.25 109 GLY A C 1
ATOM 852 O O . GLY A 1 109 ? 5.198 -7.072 -4.557 1.00 97.25 109 GLY A O 1
ATOM 853 N N . LYS A 1 110 ? 7.228 -7.192 -5.503 1.00 98.00 110 LYS A N 1
ATOM 854 C CA . LYS A 1 110 ? 7.574 -8.487 -4.898 1.00 98.00 110 LYS A CA 1
ATOM 855 C C . LYS A 1 110 ? 7.715 -8.400 -3.375 1.00 98.00 110 LYS A C 1
ATOM 857 O O . LYS A 1 110 ? 7.274 -9.294 -2.656 1.00 98.00 110 LYS A O 1
ATOM 862 N N . VAL A 1 111 ? 8.256 -7.291 -2.873 1.00 98.56 111 VAL A N 1
ATOM 863 C CA . VAL A 1 111 ? 8.376 -7.043 -1.429 1.00 98.56 111 VAL A CA 1
ATOM 864 C C . VAL A 1 111 ? 7.006 -6.973 -0.758 1.00 98.56 111 VAL A C 1
ATOM 866 O O . VAL A 1 111 ? 6.787 -7.660 0.237 1.00 98.56 111 VAL A O 1
ATOM 869 N N . ILE A 1 112 ? 6.081 -6.196 -1.325 1.00 98.44 112 ILE A N 1
ATOM 870 C CA . ILE A 1 112 ? 4.712 -6.058 -0.810 1.00 98.44 112 ILE A CA 1
ATOM 871 C C . ILE A 1 112 ? 3.942 -7.378 -0.929 1.00 98.44 112 ILE A C 1
ATOM 873 O O . ILE A 1 112 ? 3.193 -7.751 -0.026 1.00 98.44 112 ILE A O 1
ATOM 877 N N . ALA A 1 113 ? 4.129 -8.111 -2.028 1.00 98.31 113 ALA A N 1
ATOM 878 C CA . ALA A 1 113 ? 3.413 -9.355 -2.265 1.00 98.31 113 ALA A CA 1
ATOM 879 C C . ALA A 1 113 ? 3.899 -10.511 -1.376 1.00 98.31 113 ALA A C 1
ATOM 881 O O . ALA A 1 113 ? 3.063 -11.239 -0.836 1.00 98.31 113 ALA A O 1
ATOM 882 N N . SER A 1 114 ? 5.218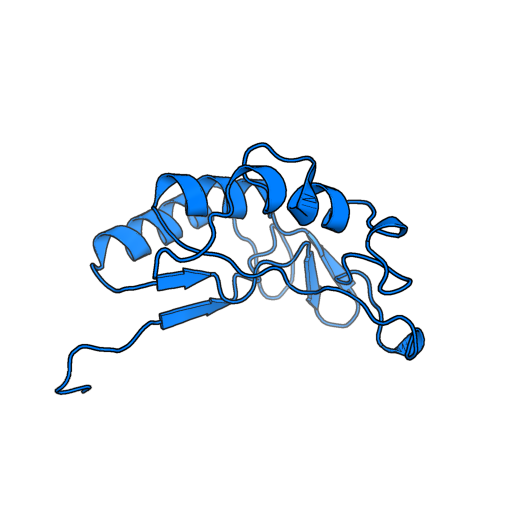 -10.706 -1.230 1.00 98.25 114 SER A N 1
ATOM 883 C CA . SER A 1 114 ? 5.761 -11.939 -0.641 1.00 98.25 114 SER A CA 1
ATOM 884 C C . SER A 1 114 ? 6.977 -11.818 0.270 1.00 98.25 114 SER A C 1
ATOM 886 O O . SER A 1 114 ? 7.121 -12.670 1.149 1.00 98.25 114 SER A O 1
ATOM 888 N N . ASP A 1 115 ? 7.867 -10.849 0.054 1.00 98.44 115 ASP A N 1
ATOM 889 C CA . ASP A 1 115 ? 9.210 -10.941 0.652 1.00 98.44 115 ASP A CA 1
ATOM 890 C C . ASP A 1 115 ? 9.307 -10.261 2.029 1.00 98.44 115 ASP A C 1
ATOM 892 O O . ASP A 1 115 ? 10.093 -10.696 2.868 1.00 98.44 115 ASP A O 1
ATOM 896 N N . ASP A 1 116 ? 8.511 -9.219 2.297 1.00 98.62 116 ASP A N 1
ATOM 897 C CA . ASP A 1 116 ? 8.510 -8.549 3.606 1.00 98.62 116 ASP A CA 1
ATOM 898 C C . ASP A 1 116 ? 7.793 -9.387 4.676 1.00 98.62 116 ASP A C 1
ATOM 900 O O . ASP A 1 116 ? 6.803 -10.067 4.391 1.00 98.62 116 ASP A O 1
ATOM 904 N N . ALA A 1 117 ? 8.220 -9.293 5.937 1.00 98.50 117 ALA A N 1
ATOM 905 C CA . ALA A 1 117 ? 7.524 -9.931 7.059 1.00 98.50 117 ALA A CA 1
ATOM 906 C C . ALA A 1 117 ? 6.061 -9.460 7.186 1.00 98.50 117 ALA A C 1
ATOM 908 O O . ALA A 1 117 ? 5.204 -10.224 7.625 1.00 98.50 117 ALA A O 1
ATOM 909 N N . ASN A 1 118 ? 5.770 -8.232 6.745 1.00 98.69 118 ASN A N 1
ATOM 910 C CA . ASN A 1 118 ? 4.438 -7.628 6.740 1.00 98.69 118 ASN A CA 1
ATOM 911 C C . ASN A 1 118 ? 3.737 -7.710 5.368 1.00 98.69 118 ASN A C 1
ATOM 913 O O . ASN A 1 118 ? 2.726 -7.041 5.144 1.00 98.69 118 ASN A O 1
ATOM 917 N N . SER A 1 119 ? 4.268 -8.513 4.440 1.00 98.62 119 SER A N 1
ATOM 918 C CA . SER A 1 119 ? 3.706 -8.704 3.099 1.00 98.62 119 SER A CA 1
ATOM 919 C C . SER A 1 119 ? 2.339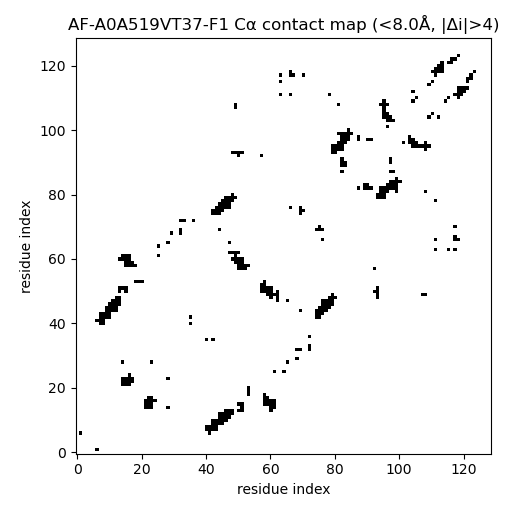 -9.390 3.119 1.00 98.62 119 SER A C 1
ATOM 921 O O . SER A 1 119 ? 1.939 -10.019 4.108 1.00 98.62 119 SER A O 1
ATOM 923 N N . ILE A 1 120 ? 1.644 -9.323 1.982 1.00 98.38 120 ILE A N 1
ATOM 924 C CA . ILE A 1 120 ? 0.343 -9.968 1.776 1.00 98.38 120 ILE A CA 1
ATOM 925 C C . ILE A 1 120 ? 0.448 -11.470 2.058 1.00 98.38 120 ILE A C 1
ATOM 927 O O . ILE A 1 120 ? -0.334 -11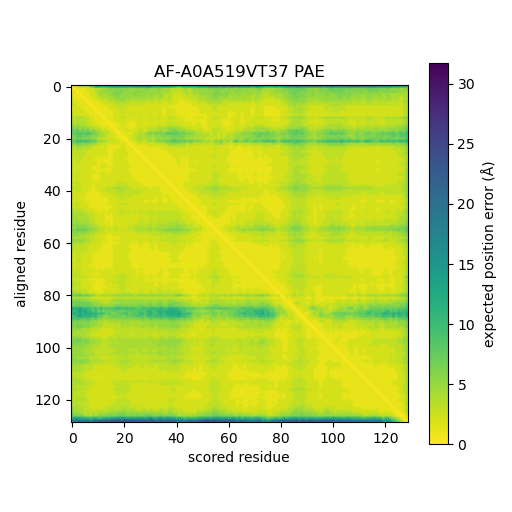.996 2.847 1.00 98.38 120 ILE A O 1
ATOM 931 N N . LYS A 1 121 ? 1.439 -12.164 1.482 1.00 98.00 121 LYS A N 1
ATOM 932 C CA . LYS A 1 121 ? 1.641 -13.607 1.696 1.00 98.00 121 LYS A CA 1
ATOM 933 C C . LYS A 1 121 ? 1.813 -13.971 3.173 1.00 98.00 121 LYS A C 1
ATOM 935 O O . LYS A 1 121 ? 1.324 -15.015 3.596 1.00 98.00 121 LYS A O 1
ATOM 940 N N . ASN A 1 122 ? 2.515 -13.135 3.935 1.00 98.38 122 ASN A N 1
ATOM 941 C CA . ASN A 1 122 ? 2.914 -13.457 5.305 1.00 98.38 122 ASN A CA 1
ATOM 942 C C . ASN A 1 122 ? 1.878 -13.034 6.356 1.00 98.38 122 ASN A C 1
ATOM 944 O O . ASN A 1 122 ? 1.906 -13.542 7.476 1.00 98.38 122 ASN A O 1
ATOM 948 N N . THR A 1 123 ? 0.957 -12.126 6.018 1.00 98.00 123 THR A N 1
ATOM 949 C CA . THR A 1 123 ? 0.014 -11.551 6.994 1.00 98.00 123 THR A CA 1
ATOM 950 C C . THR A 1 123 ? -1.458 -11.698 6.631 1.00 98.00 123 THR A C 1
ATOM 952 O O . THR A 1 123 ? -2.299 -11.648 7.534 1.00 98.00 123 THR A O 1
ATOM 955 N N . SER A 1 124 ? -1.791 -11.900 5.351 1.00 97.50 124 SER A N 1
ATOM 956 C CA . SER A 1 124 ? -3.178 -12.016 4.907 1.00 97.50 124 SER A CA 1
ATOM 957 C C . SER A 1 124 ? -3.828 -13.285 5.453 1.00 97.50 124 SER A C 1
ATOM 959 O O . SER A 1 124 ? -3.274 -14.384 5.393 1.00 97.50 124 SER A O 1
ATOM 961 N N . LYS A 1 125 ? -5.042 -13.127 5.978 1.00 95.81 125 LYS A N 1
ATOM 962 C CA . LYS A 1 125 ? -5.905 -14.220 6.420 1.00 95.81 125 LYS A CA 1
ATOM 963 C C . LYS A 1 125 ? -7.191 -14.155 5.614 1.00 95.81 125 LYS A C 1
ATOM 965 O O . LYS A 1 125 ? -7.740 -13.075 5.411 1.00 95.81 125 LYS A O 1
ATOM 970 N N . LYS A 1 126 ? -7.679 -15.315 5.171 1.00 95.31 126 LYS A N 1
ATOM 971 C CA . LYS A 1 126 ? -9.013 -15.403 4.569 1.00 95.31 126 LYS A CA 1
ATOM 972 C C . LYS A 1 126 ? -10.040 -14.931 5.595 1.00 95.31 126 LYS A C 1
ATOM 974 O O . LYS A 1 126 ? -9.899 -15.244 6.777 1.00 95.31 126 LYS A O 1
ATOM 979 N N . ALA A 1 127 ? -11.053 -14.200 5.138 1.00 93.25 127 ALA A N 1
ATOM 980 C CA . ALA A 1 127 ? -12.189 -13.874 5.984 1.00 93.25 127 ALA A CA 1
ATOM 981 C C . ALA A 1 127 ? -12.791 -15.181 6.520 1.00 93.25 127 ALA A C 1
ATOM 983 O O . ALA A 1 127 ? -13.048 -16.107 5.746 1.00 93.25 127 ALA A O 1
ATOM 984 N N . CYS A 1 128 ? -12.956 -15.273 7.839 1.00 85.81 128 CYS A N 1
ATOM 985 C CA . CYS A 1 128 ? -13.743 -16.344 8.432 1.00 85.81 128 CYS A CA 1
ATOM 986 C C . CYS A 1 128 ? -15.209 -16.076 8.075 1.00 85.81 128 CYS A C 1
ATOM 988 O O . CYS A 1 128 ? -15.695 -14.973 8.331 1.00 85.81 128 CYS A O 1
ATOM 990 N N . LEU A 1 129 ? -15.858 -17.051 7.438 1.00 55.66 129 LEU A N 1
ATOM 991 C CA . LEU A 1 129 ? -17.304 -17.060 7.208 1.00 55.66 129 LEU A CA 1
ATOM 992 C C . LEU A 1 129 ? -18.019 -17.637 8.429 1.00 55.66 129 LEU A C 1
ATOM 994 O O . LEU A 1 129 ? -17.451 -18.579 9.030 1.00 55.66 129 LEU A O 1
#

Mean predicted aligned error: 3.08 Å